Protein AF-A0A973B6W6-F1 (afdb_monomer_lite)

Secondary structure (DSSP, 8-state):
--------HHHHHHHHHHHHHHT--HHHHHHHHHHHHHHHHHHHHHTT-

Radius of gyration: 13.38 Å; chains: 1; bounding box: 32×19×32 Å

Structure (mmCIF, N/CA/C/O backbone):
data_AF-A0A973B6W6-F1
#
_entry.id   AF-A0A973B6W6-F1
#
loop_
_atom_site.group_PDB
_atom_site.id
_atom_site.type_symbol
_atom_site.label_atom_id
_atom_site.label_alt_id
_atom_site.label_comp_id
_atom_site.label_asym_id
_atom_site.label_entity_id
_atom_site.label_seq_id
_atom_site.pdbx_PDB_ins_code
_atom_site.Cartn_x
_atom_site.Cartn_y
_atom_site.Cartn_z
_atom_site.occupancy
_atom_site.B_iso_or_equiv
_atom_site.auth_seq_id
_atom_site.auth_comp_id
_atom_site.auth_asym_id
_atom_site.auth_atom_id
_atom_site.pdbx_PDB_model_num
ATOM 1 N N . MET A 1 1 ? 11.180 6.621 5.559 1.00 78.81 1 MET A N 1
ATOM 2 C CA . MET A 1 1 ? 10.614 7.848 4.950 1.00 78.81 1 MET A CA 1
ATOM 3 C C . MET A 1 1 ? 9.189 7.555 4.504 1.00 78.81 1 MET A C 1
ATOM 5 O O . MET A 1 1 ? 8.884 6.387 4.301 1.00 78.81 1 MET A O 1
ATOM 9 N N . ALA A 1 2 ? 8.319 8.564 4.423 1.00 84.19 2 ALA A N 1
ATOM 10 C CA . ALA A 1 2 ? 6.938 8.389 3.970 1.00 84.19 2 ALA A CA 1
ATOM 11 C C . ALA A 1 2 ? 6.802 8.866 2.520 1.00 84.19 2 ALA A C 1
ATOM 13 O O . ALA A 1 2 ? 7.241 9.969 2.199 1.00 84.19 2 ALA A O 1
ATOM 14 N N . THR A 1 3 ? 6.185 8.040 1.677 1.00 88.75 3 THR A N 1
ATOM 15 C CA . THR A 1 3 ? 5.880 8.356 0.277 1.00 88.75 3 THR A CA 1
ATOM 16 C C . THR A 1 3 ? 4.368 8.401 0.119 1.00 88.75 3 THR A C 1
ATOM 18 O O . THR A 1 3 ? 3.676 7.473 0.536 1.00 88.75 3 THR A O 1
ATOM 21 N N . SER A 1 4 ? 3.859 9.475 -0.481 1.00 91.75 4 SER A N 1
ATOM 22 C CA . SER A 1 4 ? 2.436 9.632 -0.783 1.00 91.75 4 SER A CA 1
ATOM 23 C C . SER A 1 4 ? 2.206 9.416 -2.271 1.00 91.75 4 SER A C 1
ATOM 25 O O . SER A 1 4 ? 2.844 10.070 -3.093 1.00 91.75 4 SER A O 1
ATOM 27 N N . ILE A 1 5 ? 1.271 8.533 -2.611 1.00 90.62 5 ILE A N 1
ATOM 28 C CA . ILE A 1 5 ? 0.856 8.256 -3.989 1.00 90.62 5 ILE A CA 1
ATOM 29 C C . ILE A 1 5 ? -0.638 8.541 -4.135 1.00 90.62 5 ILE A C 1
ATOM 31 O O . ILE A 1 5 ? -1.406 8.341 -3.193 1.00 90.62 5 ILE A O 1
ATOM 35 N N . ARG A 1 6 ? -1.052 9.034 -5.305 1.00 94.00 6 ARG A N 1
ATOM 36 C CA . ARG A 1 6 ? -2.473 9.176 -5.643 1.00 94.00 6 ARG A CA 1
ATOM 37 C C . ARG A 1 6 ? -2.932 7.910 -6.346 1.00 94.00 6 ARG A C 1
ATOM 39 O O . ARG A 1 6 ? -2.250 7.440 -7.250 1.00 94.00 6 ARG A O 1
ATOM 46 N N . LEU A 1 7 ? -4.077 7.392 -5.928 1.00 93.75 7 LEU A N 1
ATOM 47 C CA . LEU A 1 7 ? -4.694 6.204 -6.499 1.00 93.75 7 LEU A CA 1
ATOM 48 C C . LEU A 1 7 ? -6.067 6.574 -7.043 1.00 93.75 7 LEU A C 1
ATOM 50 O O . LEU A 1 7 ? -6.755 7.424 -6.474 1.00 93.75 7 LEU A O 1
ATOM 54 N N . ASP A 1 8 ? -6.471 5.911 -8.120 1.00 97.44 8 ASP A N 1
ATOM 55 C CA . ASP A 1 8 ? -7.854 5.966 -8.571 1.00 97.44 8 ASP A CA 1
ATOM 56 C C . ASP A 1 8 ? -8.791 5.398 -7.502 1.00 97.44 8 ASP A C 1
ATOM 58 O O . ASP A 1 8 ? -8.461 4.439 -6.793 1.00 97.44 8 ASP A O 1
ATOM 62 N N . SER A 1 9 ? -10.002 5.952 -7.429 1.00 96.44 9 SER A N 1
ATOM 63 C CA . SER A 1 9 ? -11.014 5.568 -6.436 1.00 96.44 9 SER A CA 1
ATOM 64 C C . SER A 1 9 ? -11.337 4.071 -6.462 1.00 96.44 9 SER A C 1
ATOM 66 O O . SER A 1 9 ? -11.544 3.461 -5.416 1.00 96.44 9 SER A O 1
ATOM 68 N N . ALA A 1 10 ? -11.315 3.450 -7.643 1.00 97.50 10 ALA A N 1
ATOM 69 C CA . ALA A 1 10 ? -11.537 2.016 -7.796 1.00 97.50 10 ALA A CA 1
ATOM 70 C C . ALA A 1 10 ? -10.433 1.169 -7.135 1.00 97.50 10 ALA A C 1
ATOM 72 O O . ALA A 1 10 ? -10.720 0.127 -6.544 1.00 97.50 10 ALA A O 1
ATOM 73 N N . ILE A 1 11 ? -9.170 1.602 -7.211 1.00 95.94 11 ILE A N 1
ATOM 74 C CA . ILE A 1 11 ? -8.048 0.902 -6.570 1.00 95.94 11 ILE A CA 1
ATOM 75 C C . ILE A 1 11 ? -8.113 1.078 -5.056 1.00 95.94 11 ILE A C 1
ATOM 77 O O . ILE A 1 11 ? -7.946 0.104 -4.320 1.00 95.94 11 ILE A O 1
ATOM 81 N N . GLU A 1 12 ? -8.420 2.289 -4.590 1.00 95.69 12 GLU A N 1
ATOM 82 C CA . GLU A 1 12 ? -8.595 2.558 -3.163 1.00 95.69 12 GLU A CA 1
ATOM 83 C C . GLU A 1 12 ? -9.690 1.670 -2.555 1.00 95.69 12 GLU A C 1
ATOM 85 O O . GLU A 1 12 ? -9.441 0.986 -1.563 1.00 95.69 12 GLU A O 1
ATOM 90 N N . GLN A 1 13 ? -10.854 1.567 -3.206 1.00 97.31 13 GLN A N 1
ATOM 91 C CA . GLN A 1 13 ? -11.945 0.695 -2.757 1.00 97.31 13 GLN A CA 1
ATOM 92 C C . GLN A 1 13 ? -11.536 -0.781 -2.677 1.00 97.31 13 GLN A C 1
ATOM 94 O O . GLN A 1 13 ? -11.906 -1.483 -1.734 1.00 97.31 13 GLN A O 1
ATOM 99 N N . ARG A 1 14 ? -10.756 -1.276 -3.646 1.00 97.31 14 ARG A N 1
ATOM 100 C CA . ARG A 1 14 ? -10.238 -2.654 -3.616 1.00 97.31 14 ARG A CA 1
ATOM 101 C C . ARG A 1 14 ? -9.300 -2.872 -2.428 1.00 97.31 14 ARG A C 1
ATOM 103 O O . ARG A 1 14 ? -9.408 -3.903 -1.765 1.00 97.31 14 ARG A O 1
ATOM 110 N N . LEU A 1 15 ? -8.424 -1.909 -2.141 1.00 96.56 15 LEU A N 1
ATOM 111 C CA . LEU A 1 15 ? -7.517 -1.962 -0.992 1.00 96.56 15 LEU A CA 1
ATOM 112 C C . LEU A 1 15 ? -8.269 -1.903 0.340 1.00 96.56 15 LEU A C 1
ATOM 114 O O . LEU A 1 15 ? -7.930 -2.663 1.244 1.00 96.56 15 LEU A O 1
ATOM 118 N N . ASP A 1 16 ? -9.296 -1.058 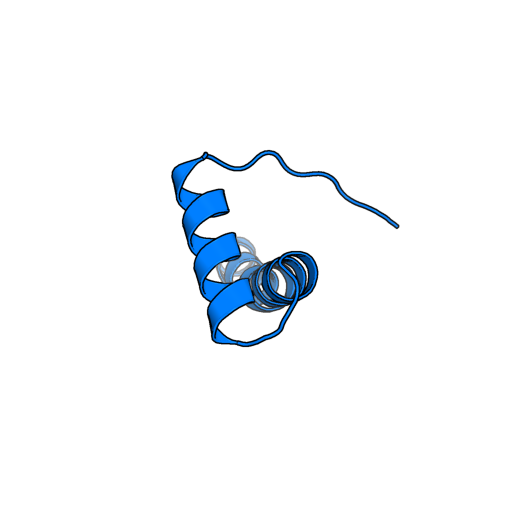0.464 1.00 96.81 16 ASP A N 1
ATOM 119 C CA . ASP A 1 16 ? -10.152 -1.007 1.657 1.00 96.81 16 ASP A CA 1
ATOM 120 C C . ASP A 1 16 ? -10.868 -2.340 1.897 1.00 96.81 16 ASP A C 1
ATOM 122 O O . ASP A 1 16 ? -10.831 -2.874 3.005 1.00 96.81 16 ASP A O 1
ATOM 126 N N . ASN A 1 17 ? -11.450 -2.932 0.851 1.00 97.81 17 ASN A N 1
ATOM 127 C CA . AS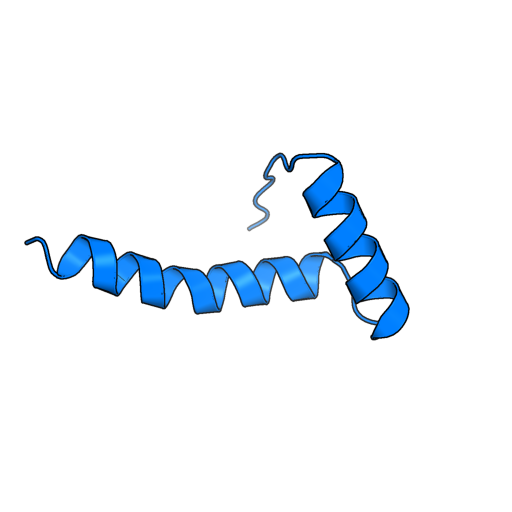N A 1 17 ? -12.119 -4.227 0.961 1.00 97.81 17 ASN A CA 1
ATOM 128 C C . ASN A 1 17 ? -11.151 -5.350 1.352 1.00 97.81 17 ASN A C 1
ATOM 130 O O . ASN A 1 17 ? -11.501 -6.212 2.159 1.00 97.81 17 ASN A O 1
ATOM 134 N N . LEU A 1 18 ? -9.940 -5.362 0.789 1.00 97.38 18 LEU A N 1
ATOM 135 C CA . LEU A 1 18 ? -8.922 -6.358 1.123 1.00 97.38 18 LEU A CA 1
ATOM 136 C C . LEU A 1 18 ? -8.437 -6.193 2.569 1.00 97.38 18 LEU A C 1
ATOM 138 O O . LEU A 1 18 ? -8.363 -7.169 3.315 1.00 97.38 18 LEU A O 1
ATOM 142 N N . ALA A 1 19 ? -8.163 -4.957 2.987 1.00 97.56 19 ALA A N 1
ATOM 143 C CA . ALA A 1 19 ? -7.804 -4.605 4.357 1.00 97.56 19 ALA A CA 1
ATOM 144 C C . ALA A 1 19 ? -8.862 -5.077 5.365 1.00 97.56 19 ALA A C 1
ATOM 146 O O . ALA A 1 19 ? -8.534 -5.775 6.327 1.00 97.56 19 ALA A O 1
ATOM 147 N N . ALA A 1 20 ? -10.135 -4.779 5.095 1.00 97.75 20 ALA A N 1
ATOM 148 C CA . ALA A 1 20 ? -11.254 -5.168 5.946 1.00 97.75 20 ALA A CA 1
ATOM 149 C C . ALA A 1 20 ? -11.408 -6.692 6.068 1.00 97.75 20 ALA A C 1
ATOM 151 O O . ALA A 1 20 ? -11.601 -7.201 7.168 1.00 97.75 20 ALA A O 1
ATOM 152 N N . GLN A 1 21 ? -11.278 -7.429 4.962 1.00 98.00 21 GLN A N 1
ATOM 153 C CA . GLN A 1 21 ? -11.441 -8.889 4.956 1.00 98.00 21 GLN A CA 1
ATOM 154 C C . GLN A 1 21 ? -10.310 -9.634 5.668 1.00 98.00 21 GLN A C 1
ATOM 156 O O . GLN A 1 21 ? -10.511 -10.730 6.181 1.00 98.00 21 GLN A O 1
ATOM 161 N N . THR A 1 22 ? -9.114 -9.053 5.694 1.00 97.38 22 THR A N 1
ATOM 162 C CA . THR A 1 22 ? -7.902 -9.722 6.190 1.00 97.38 22 THR A CA 1
ATOM 163 C C . THR A 1 22 ? -7.437 -9.213 7.551 1.00 97.38 22 THR A C 1
ATOM 165 O O . THR A 1 22 ? -6.493 -9.758 8.122 1.00 97.38 22 THR A O 1
ATOM 168 N N . GLY A 1 23 ? -8.063 -8.151 8.071 1.00 97.38 23 GLY A N 1
ATOM 169 C CA . GLY A 1 23 ? -7.669 -7.509 9.326 1.00 97.38 23 GLY A CA 1
ATOM 170 C C . GLY A 1 23 ? -6.312 -6.798 9.254 1.00 97.38 23 GLY A C 1
ATOM 171 O O . GLY A 1 23 ? -5.652 -6.618 10.276 1.00 97.38 23 GLY A O 1
ATOM 172 N N . ARG A 1 24 ? -5.862 -6.417 8.052 1.00 97.25 24 ARG A N 1
ATOM 173 C CA . ARG A 1 24 ? -4.591 -5.709 7.810 1.00 97.25 24 ARG A CA 1
ATOM 174 C C . ARG A 1 24 ? -4.855 -4.273 7.360 1.00 97.25 24 ARG A C 1
ATOM 176 O O . ARG A 1 24 ? -5.960 -3.928 6.965 1.00 97.25 24 ARG A O 1
ATOM 183 N N . THR A 1 25 ? -3.840 -3.412 7.410 1.00 96.75 25 THR A N 1
ATOM 184 C CA . THR A 1 25 ? -3.967 -2.014 6.961 1.00 96.75 25 THR A CA 1
ATOM 185 C C . THR A 1 25 ? -3.712 -1.879 5.459 1.00 96.75 25 THR A C 1
ATOM 187 O O . THR A 1 25 ? -2.952 -2.650 4.878 1.00 96.75 25 THR A O 1
ATOM 190 N N . LYS A 1 26 ? -4.259 -0.836 4.821 1.00 94.38 26 LYS A N 1
ATOM 191 C CA . LYS A 1 26 ? -3.936 -0.504 3.418 1.00 94.38 26 LYS A CA 1
ATOM 192 C C . LYS A 1 26 ? -2.433 -0.315 3.193 1.00 94.38 26 LYS A C 1
ATOM 194 O O . LYS A 1 26 ? -1.893 -0.774 2.195 1.00 94.38 26 LYS A O 1
ATOM 199 N N . ALA A 1 27 ? -1.748 0.307 4.155 1.00 94.00 27 ALA A N 1
ATOM 200 C CA . ALA A 1 27 ? -0.304 0.523 4.106 1.00 94.00 27 ALA A CA 1
ATOM 201 C C . ALA A 1 27 ? 0.509 -0.784 4.104 1.00 94.00 27 ALA A C 1
ATOM 203 O O . ALA A 1 27 ? 1.597 -0.802 3.539 1.00 94.00 27 ALA A O 1
ATOM 204 N N . TYR A 1 28 ? -0.003 -1.859 4.720 1.00 95.56 28 TYR A N 1
ATOM 205 C CA . TYR A 1 28 ? 0.611 -3.185 4.622 1.00 95.56 28 TYR A CA 1
ATOM 206 C C . TYR A 1 28 ? 0.604 -3.660 3.165 1.00 95.56 28 TYR A C 1
ATOM 208 O O . TYR A 1 28 ? 1.664 -3.898 2.603 1.00 95.56 28 TYR A O 1
ATOM 216 N N . TYR A 1 29 ? -0.567 -3.680 2.526 1.00 95.50 29 TYR A N 1
ATOM 217 C CA . TYR A 1 29 ? -0.702 -4.138 1.141 1.00 95.50 29 TYR A CA 1
ATOM 218 C C . TYR A 1 29 ? 0.024 -3.263 0.129 1.00 95.50 29 TYR A C 1
ATOM 220 O O . TYR A 1 29 ? 0.612 -3.783 -0.808 1.00 95.50 29 TYR A O 1
ATOM 228 N N . LEU A 1 30 ? 0.021 -1.944 0.325 1.00 94.88 30 LEU A N 1
ATOM 229 C CA . LEU A 1 30 ? 0.788 -1.039 -0.528 1.00 94.88 30 LEU A CA 1
ATOM 230 C C . LEU A 1 30 ? 2.290 -1.313 -0.445 1.00 94.88 30 LEU A C 1
ATOM 232 O O . LEU A 1 30 ? 2.976 -1.188 -1.450 1.00 94.88 30 LEU A O 1
ATOM 236 N N . ARG A 1 31 ? 2.803 -1.685 0.734 1.00 94.00 31 ARG A N 1
ATOM 237 C CA . ARG A 1 31 ? 4.214 -2.042 0.882 1.00 94.00 31 ARG A CA 1
ATOM 238 C C . ARG A 1 31 ? 4.533 -3.346 0.164 1.00 94.00 31 ARG A C 1
ATOM 240 O O . ARG A 1 31 ? 5.485 -3.349 -0.598 1.00 94.00 31 ARG A O 1
ATOM 247 N N . GLU A 1 32 ? 3.731 -4.389 0.373 1.00 95.12 32 GLU A N 1
ATOM 248 C CA . GLU A 1 32 ? 3.919 -5.681 -0.307 1.00 95.12 32 GLU A CA 1
ATOM 249 C C . GLU A 1 32 ? 3.879 -5.495 -1.830 1.00 95.12 32 GLU A C 1
ATOM 251 O O . GLU A 1 32 ? 4.819 -5.863 -2.513 1.00 95.12 32 GLU A O 1
ATOM 256 N N . LEU A 1 33 ? 2.864 -4.796 -2.359 1.00 94.00 33 LEU A N 1
ATOM 257 C CA . LEU A 1 33 ? 2.739 -4.523 -3.798 1.00 94.00 33 LEU A CA 1
ATOM 258 C C . LEU A 1 33 ? 3.938 -3.767 -4.380 1.00 94.00 33 LEU A C 1
ATOM 260 O O . LEU A 1 33 ? 4.311 -4.016 -5.520 1.00 94.00 33 LEU A O 1
ATOM 264 N N . VAL A 1 34 ? 4.509 -2.818 -3.633 1.00 93.56 34 VAL A N 1
ATOM 265 C CA . VAL A 1 34 ? 5.711 -2.099 -4.074 1.00 93.56 34 VAL A CA 1
ATOM 266 C C . VAL A 1 34 ? 6.934 -3.004 -4.006 1.00 93.56 34 VAL A C 1
ATOM 268 O O . VAL A 1 34 ? 7.754 -2.942 -4.906 1.00 93.56 34 VAL A O 1
ATOM 271 N N . THR A 1 35 ? 7.081 -3.819 -2.962 1.00 92.62 35 THR A N 1
ATOM 272 C CA . THR A 1 35 ? 8.230 -4.719 -2.818 1.00 92.62 35 THR A CA 1
ATOM 273 C C . THR A 1 35 ? 8.228 -5.808 -3.885 1.00 92.62 35 THR A C 1
ATOM 275 O O . THR A 1 35 ? 9.223 -5.924 -4.589 1.00 92.62 35 THR A O 1
ATOM 278 N N . ASP A 1 36 ? 7.125 -6.539 -4.050 1.00 92.56 36 ASP A N 1
ATOM 279 C CA . ASP A 1 36 ? 7.001 -7.564 -5.093 1.00 92.56 36 ASP A CA 1
ATOM 280 C C . ASP A 1 36 ? 7.039 -6.938 -6.493 1.00 92.56 36 ASP A C 1
ATOM 282 O O . ASP A 1 36 ? 7.772 -7.389 -7.364 1.00 92.56 36 ASP A O 1
ATOM 286 N N . GLY A 1 37 ? 6.311 -5.836 -6.706 1.00 92.19 37 GLY A N 1
ATOM 287 C CA . GLY A 1 37 ? 6.253 -5.196 -8.019 1.00 92.19 37 GLY A CA 1
ATOM 288 C C . GLY A 1 37 ? 7.561 -4.531 -8.449 1.00 92.19 37 GLY A C 1
ATOM 289 O O . GLY A 1 37 ? 7.752 -4.308 -9.640 1.00 92.19 37 GLY A O 1
ATOM 290 N N . LEU A 1 38 ? 8.458 -4.186 -7.518 1.00 93.56 38 LEU A N 1
ATOM 291 C CA . LEU A 1 38 ? 9.780 -3.668 -7.873 1.00 93.56 38 LEU A CA 1
ATOM 292 C C . LEU A 1 38 ? 10.631 -4.735 -8.557 1.00 93.56 38 LEU A C 1
ATOM 294 O O . LEU A 1 38 ? 11.269 -4.397 -9.544 1.00 93.56 38 LEU A O 1
ATOM 298 N N . GLU A 1 39 ? 10.579 -5.990 -8.106 1.00 88.75 39 GLU A N 1
ATOM 299 C CA . GLU A 1 39 ? 11.329 -7.092 -8.725 1.00 88.75 39 GLU A CA 1
ATOM 300 C C . GLU A 1 39 ? 10.890 -7.294 -10.185 1.00 88.75 39 GLU A C 1
ATOM 302 O O . GLU A 1 39 ? 11.720 -7.270 -11.092 1.00 88.75 39 GLU A O 1
ATOM 307 N N . ASP A 1 40 ? 9.576 -7.341 -10.434 1.00 90.12 40 ASP A N 1
ATOM 308 C CA . ASP A 1 40 ? 9.017 -7.427 -11.791 1.00 90.12 40 ASP A CA 1
ATOM 309 C C . ASP A 1 40 ? 9.417 -6.227 -12.674 1.00 90.12 40 ASP A C 1
ATOM 311 O O . ASP A 1 40 ? 9.671 -6.369 -13.874 1.00 90.12 40 ASP A O 1
ATOM 315 N N . LEU A 1 41 ? 9.443 -5.016 -12.101 1.00 92.56 41 LEU A N 1
ATOM 316 C CA . LEU A 1 41 ? 9.851 -3.808 -12.820 1.00 92.56 41 LEU A CA 1
ATOM 317 C C . LEU A 1 41 ? 11.349 -3.833 -13.135 1.00 92.56 41 LEU A C 1
ATOM 319 O O . LEU A 1 41 ? 11.742 -3.471 -14.241 1.00 92.56 41 LEU A O 1
ATOM 323 N N . GLU A 1 42 ? 12.183 -4.239 -12.184 1.00 91.19 42 GLU A N 1
ATOM 324 C CA . GLU A 1 42 ? 13.622 -4.373 -12.379 1.00 91.19 42 GLU A CA 1
ATOM 325 C C . GLU A 1 42 ? 13.911 -5.378 -13.495 1.00 91.19 42 GLU A C 1
ATOM 327 O O . GLU A 1 42 ? 14.635 -5.031 -14.424 1.00 91.19 42 GLU A O 1
ATOM 332 N N . ASP A 1 43 ? 13.264 -6.542 -13.502 1.00 87.44 43 ASP A N 1
ATOM 333 C CA . ASP A 1 43 ? 13.401 -7.519 -14.585 1.00 87.44 43 ASP A CA 1
ATOM 334 C C . ASP A 1 43 ? 12.960 -6.950 -15.942 1.00 87.44 43 ASP A C 1
ATOM 336 O O . ASP A 1 43 ? 13.686 -7.072 -16.931 1.00 87.44 43 ASP A O 1
ATOM 340 N N . LEU A 1 44 ? 11.805 -6.276 -16.003 1.00 89.62 44 LEU A N 1
ATOM 341 C CA . LEU A 1 44 ? 11.292 -5.683 -17.241 1.00 89.62 44 LEU A CA 1
ATOM 342 C C . LEU A 1 44 ? 12.248 -4.633 -17.826 1.00 89.62 44 LEU A C 1
ATOM 344 O O . LEU A 1 44 ? 12.495 -4.626 -19.030 1.00 89.62 44 LEU A O 1
ATOM 348 N N . TYR A 1 45 ? 12.764 -3.732 -16.989 1.00 87.75 45 TYR A N 1
ATOM 349 C CA . TYR A 1 45 ? 13.562 -2.590 -17.441 1.00 87.75 45 TYR A CA 1
ATOM 350 C C . TYR A 1 45 ? 15.065 -2.887 -17.545 1.00 87.75 45 TYR A C 1
ATOM 352 O O . TYR A 1 45 ? 15.765 -2.196 -18.289 1.00 87.75 45 T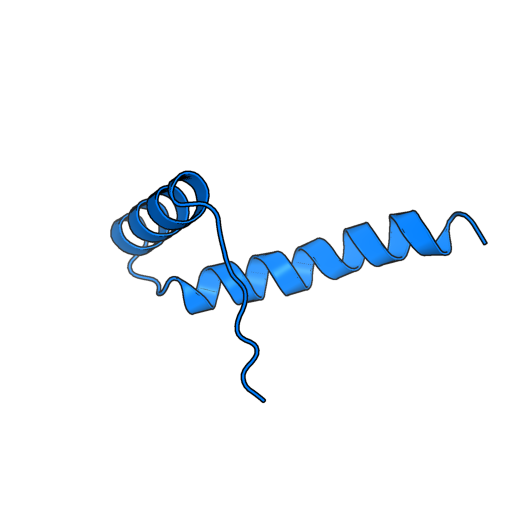YR A O 1
ATOM 360 N N . LEU A 1 46 ? 15.581 -3.885 -16.823 1.00 82.81 46 LEU A N 1
ATOM 361 C CA . LEU A 1 46 ? 16.983 -4.307 -16.908 1.00 82.81 46 LEU A CA 1
ATOM 362 C C . LEU A 1 46 ? 17.208 -5.356 -18.000 1.00 82.81 46 LEU A C 1
ATOM 364 O O . LEU A 1 46 ? 18.315 -5.428 -18.522 1.00 82.81 46 LEU A O 1
ATOM 368 N N . ALA A 1 47 ? 16.184 -6.123 -18.392 1.00 74.44 47 ALA A N 1
ATOM 369 C CA . ALA A 1 47 ? 16.287 -7.043 -19.527 1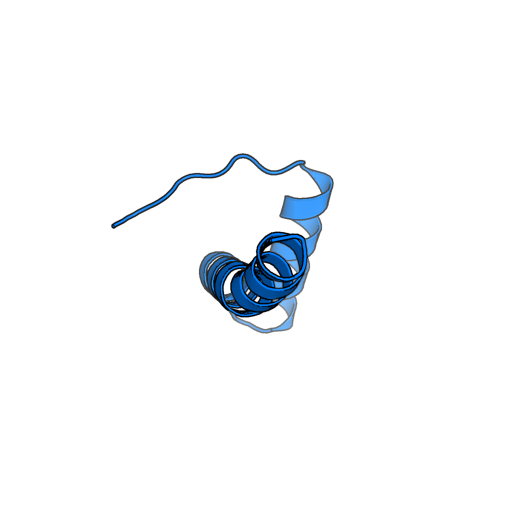.00 74.44 47 ALA A CA 1
ATOM 370 C C . ALA A 1 47 ? 16.387 -6.328 -20.889 1.00 74.44 47 ALA A C 1
ATOM 372 O O . ALA A 1 47 ? 16.848 -6.928 -21.859 1.00 74.44 47 ALA A O 1
ATOM 373 N N . GLU A 1 48 ? 15.970 -5.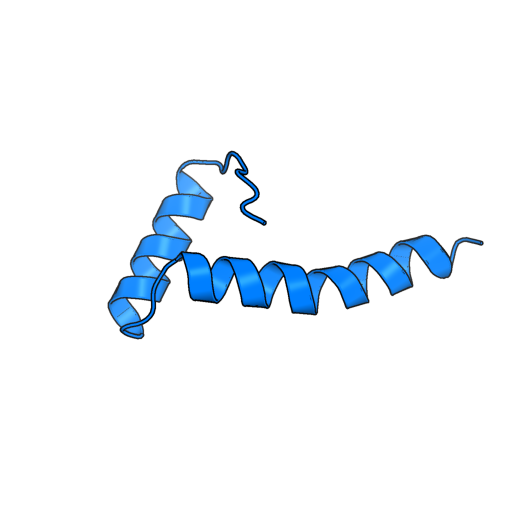059 -20.977 1.00 63.47 48 GLU A N 1
ATOM 374 C CA . GLU A 1 48 ? 16.092 -4.233 -22.189 1.00 63.47 48 GLU A CA 1
ATOM 375 C C . GLU A 1 48 ? 17.431 -3.464 -22.296 1.00 63.47 48 GLU A C 1
ATOM 377 O O . GLU A 1 48 ? 17.577 -2.628 -23.192 1.00 63.47 48 GLU A O 1
ATOM 382 N N . GLN A 1 49 ? 18.414 -3.737 -21.421 1.00 55.12 49 GLN A N 1
ATOM 383 C CA . GLN A 1 49 ? 19.758 -3.130 -21.448 1.00 55.12 49 GLN A CA 1
ATOM 384 C C . GLN A 1 49 ? 20.875 -4.108 -21.824 1.00 55.12 49 GLN A C 1
ATOM 386 O O . GLN A 1 49 ? 20.913 -5.233 -21.282 1.00 55.12 49 GLN A O 1
#

Sequence (49 aa):
MATSIRLDSAIEQRLDNLAAQTGRTKAYYLRELVTDGLEDLEDLYLAEQ

pLDDT: mean 91.74, std 8.36, range [55.12, 98.0]

Foldseek 3Di:
DDDDDD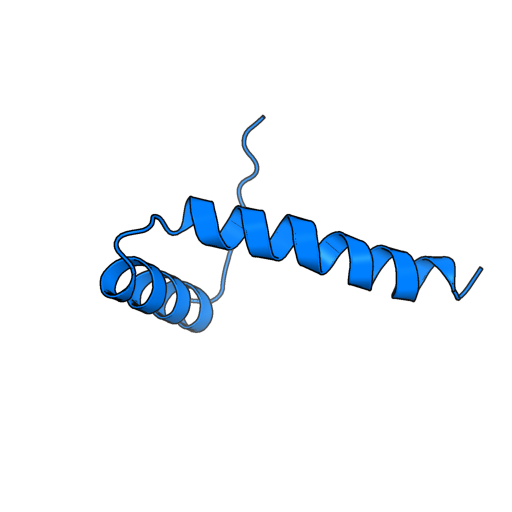DDPVVVVVLVVVCVVVVHHSVVVVVVCCVVVVVVVCCVVVVVD